Protein AF-A0A352SI24-F1 (afdb_monomer_lite)

Secondary structure (DSSP, 8-state):
-----TTTTTT---------TT-SSEEEETTEEEETTT-BEEEEEEETTEEE--TT--EE-TT-EEESS--SEEEE-TT--EE-TTTTTTS-TT---EEEE-SSSPPEE-STTSPPPTT-EEEE-TT-HHHHHHHH--SS--TT-EEEE--

Foldseek 3Di:
DQDDDQCNCPPHQDPDDDDDPPPQFWDDDPQWIAGQVQLETAEGEQDPLETEDDLSHAEQEARYYYPPQHHAEYEAEQNHAEQEANSVVSHDQQRAHEYEYAHLADHQYHDPRSDDRAQYEYEYAPPRQVRHCVRRDDPPDPHHYHYHYDD

Structure (mmCIF, N/CA/C/O backbone):
data_AF-A0A352SI24-F1
#
_entry.id   AF-A0A352SI24-F1
#
loop_
_atom_site.group_PDB
_atom_site.id
_atom_site.type_symbol
_atom_site.label_atom_id
_atom_site.label_alt_id
_atom_site.label_comp_id
_atom_site.label_asym_id
_atom_site.label_entity_id
_atom_site.label_seq_id
_atom_site.pdbx_PDB_ins_code
_atom_site.Cartn_x
_atom_site.Cartn_y
_atom_site.Cartn_z
_atom_site.occupancy
_atom_site.B_iso_or_equiv
_atom_site.auth_seq_id
_atom_site.auth_comp_id
_atom_site.auth_asym_id
_atom_site.auth_atom_id
_atom_site.pdbx_PDB_model_num
ATOM 1 N N . MET A 1 1 ? -13.818 -10.132 17.193 1.00 83.06 1 MET A N 1
ATOM 2 C CA . MET A 1 1 ? -12.383 -9.795 17.045 1.00 83.06 1 MET A CA 1
ATOM 3 C C . MET A 1 1 ? -12.169 -8.321 17.361 1.00 83.06 1 MET A C 1
ATOM 5 O O . MET A 1 1 ? -12.692 -7.484 16.630 1.00 83.06 1 MET A O 1
ATOM 9 N N . LYS A 1 2 ? -11.471 -8.020 18.463 1.00 91.38 2 LYS A N 1
ATOM 10 C CA . LYS A 1 2 ? -11.209 -6.643 18.928 1.00 91.38 2 LYS A CA 1
ATOM 11 C C . LYS A 1 2 ? -9.766 -6.182 18.676 1.00 91.38 2 LYS A C 1
ATOM 13 O O . LYS A 1 2 ? -9.531 -4.986 18.572 1.00 91.38 2 LYS A O 1
ATOM 18 N N . LYS A 1 3 ? -8.824 -7.123 18.535 1.00 91.38 3 LYS A N 1
ATOM 19 C CA . LYS A 1 3 ? -7.401 -6.872 18.284 1.00 91.38 3 LYS A CA 1
ATOM 20 C C . LYS A 1 3 ? -6.862 -7.896 17.286 1.00 91.38 3 LYS A C 1
ATOM 22 O O . LYS A 1 3 ? -7.300 -9.044 17.297 1.00 91.38 3 LYS A O 1
ATOM 27 N N . ILE A 1 4 ? -5.932 -7.456 16.449 1.00 89.50 4 ILE A N 1
ATOM 28 C CA . ILE A 1 4 ? -5.078 -8.287 15.600 1.00 89.50 4 ILE A CA 1
ATOM 29 C C . ILE A 1 4 ? -3.644 -7.958 16.011 1.00 89.50 4 ILE A C 1
ATOM 31 O O . ILE A 1 4 ? -3.295 -6.779 16.100 1.00 89.50 4 ILE A O 1
ATOM 35 N N . GLY A 1 5 ? -2.864 -8.983 16.350 1.00 84.75 5 GLY A N 1
ATOM 36 C CA . GLY A 1 5 ? -1.470 -8.820 16.757 1.00 84.75 5 GLY A CA 1
ATOM 37 C C . GLY A 1 5 ? -0.573 -8.385 15.600 1.00 84.75 5 GLY A C 1
ATOM 38 O O . GLY A 1 5 ? -0.930 -8.546 14.430 1.00 84.75 5 GLY A O 1
ATOM 39 N N . SER A 1 6 ? 0.607 -7.859 15.937 1.00 77.81 6 SER A N 1
ATOM 40 C CA . SER A 1 6 ? 1.685 -7.728 14.952 1.00 77.81 6 SER A CA 1
ATOM 41 C C . SER A 1 6 ? 1.975 -9.102 14.356 1.00 77.81 6 SER A C 1
ATOM 43 O O . SER A 1 6 ? 1.882 -10.099 15.066 1.00 77.81 6 SER A O 1
ATOM 45 N N . GLU A 1 7 ? 2.279 -9.155 13.060 1.00 76.94 7 GLU A N 1
ATOM 46 C CA . GLU A 1 7 ? 2.679 -10.391 12.372 1.00 76.94 7 GLU A CA 1
ATOM 47 C C . GLU A 1 7 ? 1.655 -11.539 12.413 1.00 76.94 7 GLU A C 1
ATOM 49 O O . GLU A 1 7 ? 1.967 -12.646 11.990 1.00 76.94 7 GLU A O 1
ATOM 54 N N . ALA A 1 8 ? 0.399 -11.280 12.803 1.00 85.88 8 ALA A N 1
ATOM 55 C CA . ALA A 1 8 ? -0.669 -12.289 12.885 1.00 85.88 8 ALA A CA 1
ATOM 56 C C . ALA A 1 8 ? -0.947 -13.038 11.566 1.00 85.88 8 ALA A C 1
ATOM 58 O O . ALA A 1 8 ? -1.687 -14.018 11.542 1.00 85.88 8 ALA A O 1
ATOM 59 N N . PHE A 1 9 ? -0.389 -12.549 10.462 1.00 82.31 9 PHE A N 1
ATOM 60 C CA . PHE A 1 9 ? -0.525 -13.121 9.134 1.00 82.31 9 PHE A CA 1
ATOM 61 C C . PHE A 1 9 ? 0.805 -13.611 8.544 1.00 82.31 9 PHE A C 1
ATOM 63 O O . PHE A 1 9 ? 0.807 -14.076 7.403 1.00 82.31 9 PHE A O 1
ATOM 70 N N . SER A 1 10 ? 1.914 -13.538 9.290 1.00 76.75 10 SER A N 1
ATOM 71 C CA . SER A 1 10 ? 3.236 -13.998 8.849 1.00 76.75 10 SER A CA 1
ATOM 72 C C . SER A 1 10 ? 3.186 -15.457 8.387 1.00 76.75 10 SER A C 1
ATOM 74 O O . SER A 1 10 ? 2.520 -16.287 8.997 1.00 76.75 10 SER A O 1
ATOM 76 N N . GLY A 1 11 ? 3.804 -15.757 7.240 1.00 72.38 11 GLY A N 1
ATOM 77 C CA . GLY A 1 11 ? 3.783 -17.095 6.628 1.00 72.38 11 GLY A CA 1
ATOM 78 C C . GLY A 1 11 ? 2.428 -17.579 6.077 1.00 72.38 11 GLY A C 1
ATOM 79 O O . GLY A 1 11 ? 2.364 -18.656 5.486 1.00 72.38 11 GLY A O 1
ATOM 80 N N . SER A 1 12 ? 1.340 -16.813 6.217 1.00 76.38 12 SER A N 1
ATOM 81 C CA . SER A 1 12 ? 0.004 -17.266 5.810 1.00 76.38 12 SER A CA 1
ATOM 82 C C . SER A 1 12 ? -0.230 -17.199 4.291 1.00 76.38 12 SER A C 1
ATOM 84 O O . SER A 1 12 ? 0.238 -16.300 3.591 1.00 76.38 12 SER A O 1
ATOM 86 N N . ARG A 1 13 ? -1.028 -18.135 3.757 1.00 81.75 13 ARG A N 1
ATOM 87 C CA . ARG A 1 13 ? -1.474 -18.156 2.347 1.00 81.75 13 ARG A CA 1
ATOM 88 C C . ARG A 1 13 ? -2.898 -17.612 2.193 1.00 81.75 13 ARG A C 1
ATOM 90 O O . ARG A 1 13 ? -3.738 -18.218 1.532 1.00 81.75 13 ARG A O 1
ATOM 97 N N . ILE A 1 14 ? -3.198 -16.483 2.839 1.00 82.62 14 ILE A N 1
ATOM 98 C CA . ILE A 1 14 ? -4.564 -15.942 2.883 1.00 82.62 14 ILE A CA 1
ATOM 99 C C . ILE A 1 14 ? -5.074 -15.600 1.484 1.00 82.62 14 ILE A C 1
ATOM 101 O O . ILE A 1 14 ? -4.493 -14.804 0.746 1.00 82.62 14 ILE A O 1
ATOM 105 N N . THR A 1 15 ? -6.237 -16.156 1.157 1.00 84.50 15 THR A N 1
ATOM 106 C CA . THR A 1 15 ? -6.932 -15.912 -0.107 1.00 84.50 15 THR A CA 1
ATOM 107 C C . THR A 1 15 ? -8.094 -14.935 0.043 1.00 84.50 15 THR A C 1
ATOM 109 O O . THR A 1 15 ? -8.548 -14.382 -0.954 1.00 84.50 15 THR A O 1
ATOM 112 N N . LYS A 1 16 ? -8.601 -14.668 1.251 1.00 89.19 16 LYS A N 1
ATOM 113 C CA . LYS A 1 16 ? -9.717 -13.736 1.470 1.00 89.19 16 LYS A CA 1
ATOM 114 C C . LYS A 1 16 ? -9.752 -13.241 2.914 1.00 89.19 16 LYS A C 1
ATOM 116 O O . LYS A 1 16 ? -9.510 -14.006 3.838 1.00 89.19 16 LYS A O 1
ATOM 121 N N . PHE A 1 17 ? -10.134 -11.979 3.096 1.00 91.38 17 PHE A N 1
ATOM 122 C CA . PHE A 1 17 ? -10.539 -11.448 4.396 1.00 91.38 17 PHE A CA 1
ATOM 123 C C . PHE A 1 17 ? -12.064 -11.369 4.448 1.00 91.38 17 PHE A C 1
ATOM 125 O O . PHE A 1 17 ? -12.676 -10.714 3.603 1.00 91.38 17 PHE A O 1
ATOM 132 N N . CYS A 1 18 ? -12.662 -12.027 5.438 1.00 92.00 18 CYS A N 1
ATOM 133 C CA . CYS A 1 18 ? -14.091 -11.966 5.725 1.00 92.00 18 CYS A CA 1
ATOM 134 C C . CYS A 1 18 ? -14.268 -11.398 7.132 1.00 92.00 18 CYS A C 1
ATOM 136 O O . CYS A 1 18 ? -14.019 -12.085 8.120 1.00 92.00 18 CYS A O 1
ATOM 138 N N . ILE A 1 19 ? -14.674 -10.134 7.231 1.00 95.00 19 ILE A N 1
ATOM 139 C CA . ILE A 1 19 ? -14.961 -9.492 8.513 1.00 95.00 19 ILE A CA 1
ATOM 140 C C . ILE A 1 19 ? -16.464 -9.293 8.629 1.00 95.00 19 ILE A C 1
ATOM 142 O O . ILE A 1 19 ? -17.083 -8.739 7.722 1.00 95.00 19 ILE A O 1
ATOM 146 N N . ASN A 1 20 ? -17.043 -9.712 9.758 1.00 95.25 20 ASN A N 1
ATOM 147 C CA . ASN A 1 20 ? -18.446 -9.442 10.059 1.00 95.25 20 ASN A CA 1
ATOM 148 C C . ASN A 1 20 ? -18.719 -7.928 9.896 1.00 95.25 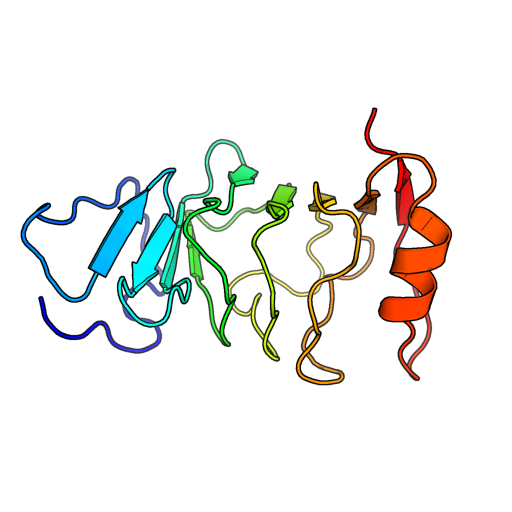20 ASN A C 1
ATOM 150 O O . ASN A 1 20 ? -18.027 -7.130 10.538 1.00 95.25 20 ASN A O 1
ATOM 154 N N . PRO A 1 21 ? -19.708 -7.506 9.084 1.00 92.50 21 PRO A N 1
ATOM 155 C CA . PRO A 1 21 ? -20.017 -6.093 8.872 1.00 92.50 21 PRO A CA 1
ATOM 156 C C . PRO A 1 21 ? -20.290 -5.307 10.162 1.00 92.50 21 PRO A C 1
ATOM 158 O O . PRO A 1 21 ? -19.966 -4.121 10.219 1.00 92.50 21 PRO A O 1
ATOM 161 N N . LYS A 1 22 ? -20.803 -5.969 11.212 1.00 95.06 22 LYS A N 1
ATOM 162 C CA . LYS A 1 22 ? -21.052 -5.394 12.547 1.00 95.06 22 LYS A CA 1
ATOM 163 C C . LYS A 1 22 ? -19.784 -5.249 13.404 1.00 95.06 22 LYS A C 1
ATOM 165 O O . LYS A 1 22 ? -19.843 -4.676 14.491 1.00 95.06 22 LYS A O 1
ATOM 170 N N . ASN A 1 23 ? -18.627 -5.755 12.962 1.00 97.38 23 ASN A N 1
ATOM 171 C CA . ASN A 1 23 ? -17.369 -5.585 13.689 1.00 97.38 23 ASN A CA 1
ATOM 172 C C . ASN A 1 23 ? -16.985 -4.099 13.725 1.00 97.38 23 ASN A C 1
ATOM 174 O O . ASN A 1 23 ? -16.713 -3.502 12.687 1.00 97.38 23 ASN A O 1
ATOM 178 N N . LYS A 1 24 ? -16.935 -3.518 14.928 1.00 96.19 24 LYS A N 1
ATOM 179 C CA . LYS A 1 24 ? -16.669 -2.087 15.142 1.00 96.19 24 LYS A CA 1
ATOM 180 C C . LYS A 1 24 ? -15.191 -1.693 14.979 1.00 96.19 24 LYS A C 1
ATOM 182 O O . LYS A 1 24 ? -14.901 -0.517 14.793 1.00 96.19 24 LYS A O 1
ATOM 187 N N . TYR A 1 25 ? -14.265 -2.652 15.009 1.00 97.31 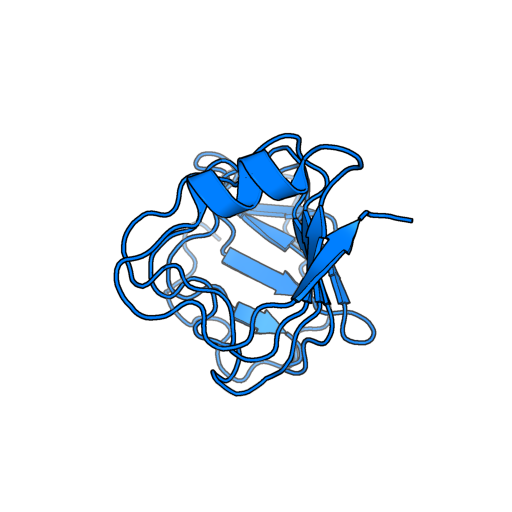25 TYR A N 1
ATOM 188 C CA . TYR A 1 25 ? -12.818 -2.402 15.035 1.00 97.31 25 TYR A CA 1
ATOM 189 C C . TYR A 1 25 ? -12.171 -2.551 13.663 1.00 97.31 25 TYR A C 1
ATOM 191 O O . TYR A 1 25 ? -11.351 -1.722 13.273 1.00 97.31 25 TYR A O 1
ATOM 199 N N . TYR A 1 26 ? -12.566 -3.577 12.911 1.00 97.88 26 TYR A N 1
ATOM 200 C CA . TYR A 1 26 ? -11.946 -3.918 11.635 1.00 97.88 26 TYR A CA 1
ATOM 201 C C . TYR A 1 26 ? -12.976 -4.009 10.516 1.00 97.88 26 TYR A C 1
ATOM 203 O O . TYR A 1 26 ? -14.166 -4.249 10.737 1.00 97.88 26 TYR A O 1
ATOM 211 N N . ALA A 1 27 ? -12.504 -3.800 9.297 1.00 97.25 27 ALA A N 1
ATOM 212 C CA . ALA A 1 27 ? -13.263 -3.982 8.075 1.00 97.25 27 ALA A CA 1
ATOM 213 C C . ALA A 1 27 ? -12.349 -4.521 6.981 1.00 97.25 27 ALA A C 1
ATOM 215 O O . ALA A 1 27 ? -11.133 -4.335 7.018 1.00 97.25 27 ALA A O 1
ATOM 216 N N . SER A 1 28 ? -12.956 -5.160 5.989 1.00 96.50 28 SER A N 1
ATOM 217 C CA . SER A 1 28 ? -12.267 -5.593 4.783 1.00 96.50 28 SER A CA 1
ATOM 218 C C . SER A 1 28 ? -12.898 -4.957 3.550 1.00 96.50 28 SER A C 1
ATOM 220 O O . SER A 1 28 ? -14.120 -4.954 3.412 1.00 96.50 28 SER A O 1
ATOM 222 N N . ASN A 1 29 ? -12.081 -4.435 2.639 1.00 95.94 29 ASN A N 1
ATOM 223 C CA . ASN A 1 29 ? -12.528 -3.901 1.353 1.00 95.94 29 ASN A CA 1
ATOM 224 C C . ASN A 1 29 ? -11.423 -4.067 0.304 1.00 95.94 29 ASN A C 1
ATOM 226 O O . ASN A 1 29 ? -10.263 -3.796 0.599 1.00 95.94 29 ASN A O 1
ATOM 230 N N . ASN A 1 30 ? -11.770 -4.513 -0.908 1.00 90.81 30 ASN A N 1
ATOM 231 C CA . ASN A 1 30 ? -10.827 -4.705 -2.022 1.00 90.81 30 ASN A CA 1
ATOM 232 C C . ASN A 1 30 ? -9.563 -5.499 -1.644 1.00 90.81 30 ASN A C 1
ATOM 234 O O . ASN A 1 30 ? -8.454 -5.159 -2.038 1.00 90.81 30 ASN A O 1
ATOM 238 N N . GLY A 1 31 ? -9.725 -6.555 -0.840 1.00 92.50 31 GLY A N 1
ATOM 239 C CA . GLY A 1 31 ? -8.603 -7.376 -0.380 1.00 92.50 31 GLY A CA 1
ATOM 240 C C . GLY A 1 31 ? -7.735 -6.731 0.705 1.00 92.50 31 GLY A C 1
ATOM 241 O O . GLY A 1 31 ? -6.796 -7.370 1.158 1.00 92.50 31 GLY A O 1
ATOM 242 N N . CYS A 1 32 ? -8.047 -5.521 1.165 1.00 95.88 32 CYS A N 1
ATOM 243 C CA . CYS A 1 32 ? -7.406 -4.894 2.319 1.00 95.88 32 CYS A CA 1
ATOM 244 C C . CYS A 1 32 ? -8.188 -5.202 3.593 1.00 95.88 32 CYS A C 1
ATOM 246 O O . CYS A 1 32 ? -9.401 -5.004 3.620 1.00 95.88 32 CYS A O 1
ATOM 248 N N . LEU A 1 33 ? -7.495 -5.603 4.653 1.00 96.31 33 LEU A N 1
ATOM 249 C CA . LEU A 1 33 ? -7.984 -5.613 6.028 1.00 96.31 33 LEU A CA 1
ATOM 250 C C . LEU A 1 33 ? -7.454 -4.368 6.734 1.00 96.31 33 LEU A C 1
ATOM 252 O O . LEU A 1 33 ? -6.253 -4.115 6.700 1.00 96.31 33 LEU A O 1
ATOM 256 N N . TYR A 1 34 ? -8.323 -3.583 7.360 1.00 97.19 34 TYR A N 1
ATOM 257 C CA . TYR A 1 34 ? -7.936 -2.307 7.958 1.00 97.19 34 TYR A CA 1
ATOM 258 C C . TYR A 1 34 ? -8.722 -2.004 9.234 1.00 97.19 34 TYR A C 1
ATOM 260 O O . TYR A 1 34 ? -9.834 -2.501 9.443 1.00 97.19 34 TYR A O 1
ATOM 268 N N . ASN A 1 35 ? -8.146 -1.163 10.089 1.00 97.25 35 ASN A N 1
ATOM 269 C CA . ASN A 1 35 ? -8.827 -0.634 11.265 1.00 97.25 35 ASN A CA 1
ATOM 270 C C . ASN A 1 35 ? -9.865 0.422 10.845 1.00 97.25 35 ASN A C 1
ATOM 272 O O . ASN A 1 35 ? -9.553 1.369 10.120 1.00 97.25 35 ASN A O 1
ATOM 276 N N . ARG A 1 36 ? -11.111 0.293 11.310 1.00 95.75 36 ARG A N 1
ATOM 277 C CA . ARG A 1 36 ? -12.220 1.184 10.929 1.00 95.75 36 ARG A CA 1
ATOM 278 C C . ARG A 1 36 ? -12.035 2.623 11.386 1.00 95.75 36 ARG A C 1
ATOM 280 O O . ARG A 1 36 ? -12.409 3.519 10.627 1.00 95.75 36 ARG A O 1
ATOM 287 N N . LYS A 1 37 ? -11.510 2.820 12.599 1.00 95.44 37 LYS A N 1
ATOM 288 C CA . LYS A 1 37 ? -11.366 4.128 13.247 1.00 95.44 37 LYS A CA 1
ATOM 289 C C . LYS A 1 37 ? -10.090 4.822 12.781 1.00 95.44 37 LYS A C 1
ATOM 291 O O . LYS A 1 37 ? -10.177 5.917 12.237 1.00 95.44 37 LYS A O 1
ATOM 296 N N . SER A 1 38 ? -8.930 4.173 12.920 1.00 96.38 38 SER A N 1
ATOM 297 C CA . SER A 1 38 ? -7.638 4.770 12.540 1.00 96.38 38 SER A CA 1
ATOM 298 C C . SER A 1 38 ? -7.397 4.787 11.030 1.00 96.38 38 SER A C 1
ATOM 300 O O . SER A 1 38 ? -6.603 5.587 10.544 1.00 96.38 38 SER A O 1
ATOM 302 N N . ARG A 1 39 ? -8.117 3.955 10.261 1.00 97.75 39 ARG A N 1
ATOM 303 C CA . ARG A 1 39 ? -7.941 3.796 8.803 1.00 97.75 39 ARG A CA 1
ATOM 304 C C . ARG A 1 39 ? -6.562 3.261 8.419 1.00 97.75 39 ARG A C 1
ATOM 306 O O . ARG A 1 39 ? -6.112 3.473 7.291 1.00 97.75 39 ARG A O 1
ATOM 313 N N . GLU A 1 40 ? -5.916 2.567 9.347 1.00 97.12 40 GLU A N 1
ATOM 314 C CA . GLU A 1 40 ? -4.630 1.912 9.143 1.00 97.12 40 GLU A CA 1
ATOM 315 C C . GLU A 1 40 ? -4.808 0.559 8.470 1.00 97.12 40 GLU A C 1
ATOM 317 O O . GLU A 1 40 ? -5.668 -0.242 8.856 1.00 97.12 40 GLU A O 1
ATOM 322 N N . LEU A 1 41 ? -3.975 0.311 7.465 1.00 96.12 41 LEU A N 1
ATOM 323 C CA . LEU A 1 41 ? -3.869 -0.990 6.828 1.00 96.12 41 LEU A CA 1
ATOM 324 C C . LEU A 1 41 ? -3.273 -2.005 7.805 1.00 96.12 41 LEU A C 1
ATOM 326 O O . LEU A 1 41 ? -2.266 -1.737 8.447 1.00 96.12 41 LEU A O 1
ATOM 330 N N . VAL A 1 42 ? -3.888 -3.179 7.879 1.00 94.00 42 VAL A N 1
ATOM 331 C CA . VAL A 1 42 ? -3.380 -4.316 8.653 1.00 94.00 42 VAL A CA 1
ATOM 332 C C . VAL A 1 42 ? -2.707 -5.311 7.711 1.00 94.00 42 VAL A C 1
ATOM 334 O O . VAL A 1 42 ? -1.564 -5.694 7.923 1.00 94.00 42 VAL A O 1
ATOM 337 N N . ALA A 1 43 ? -3.402 -5.705 6.644 1.00 92.88 43 ALA A N 1
ATOM 338 C CA . ALA A 1 43 ? -2.886 -6.637 5.648 1.00 92.88 43 ALA A CA 1
ATOM 339 C C . ALA A 1 43 ? -3.564 -6.418 4.295 1.00 92.88 43 ALA A C 1
ATOM 341 O O . ALA A 1 43 ? -4.691 -5.917 4.222 1.00 92.88 43 ALA A O 1
ATOM 342 N N . VAL A 1 44 ? -2.892 -6.822 3.219 1.00 93.50 44 VAL A N 1
ATOM 343 C CA . VAL A 1 44 ? -3.413 -6.718 1.856 1.00 93.50 44 VAL A CA 1
ATOM 344 C C . VAL A 1 44 ? -3.248 -8.021 1.091 1.00 93.50 44 VAL A C 1
ATOM 346 O O . VAL A 1 44 ? -2.185 -8.640 1.070 1.00 93.50 44 VAL A O 1
ATOM 349 N N . ARG A 1 45 ? -4.325 -8.410 0.412 1.00 92.00 45 ARG A N 1
ATOM 350 C CA . ARG A 1 45 ? -4.317 -9.485 -0.566 1.00 92.00 45 ARG A CA 1
ATOM 351 C C . ARG A 1 45 ? -3.741 -8.986 -1.893 1.00 92.00 45 ARG A C 1
ATOM 353 O O . ARG A 1 45 ? -4.233 -8.034 -2.494 1.00 92.00 45 ARG A O 1
ATOM 360 N N . VAL A 1 46 ? -2.752 -9.708 -2.378 1.00 91.88 46 VAL A N 1
ATOM 361 C CA . VAL A 1 46 ? -2.110 -9.629 -3.680 1.00 91.88 46 VAL A CA 1
ATOM 362 C C . VAL A 1 46 ? -2.826 -10.610 -4.609 1.00 91.88 46 VAL A C 1
ATOM 364 O O . VAL A 1 46 ? -2.901 -11.808 -4.340 1.00 91.88 46 VAL A O 1
ATOM 367 N N . LYS A 1 47 ? -3.386 -10.121 -5.717 1.00 91.19 47 LYS A N 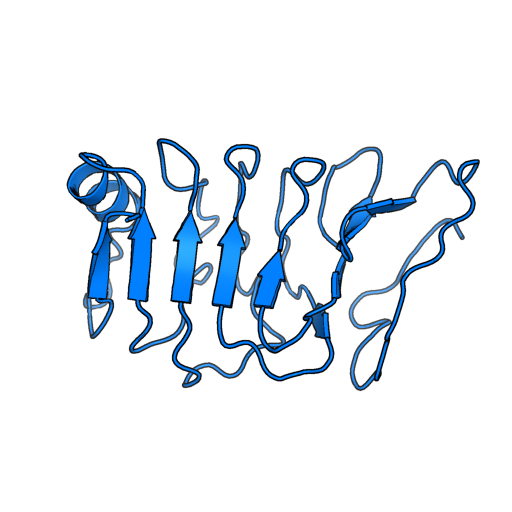1
ATOM 368 C CA . LYS A 1 47 ? -4.034 -10.959 -6.740 1.00 91.19 47 LYS A CA 1
ATOM 369 C C . LYS A 1 47 ? -3.271 -10.812 -8.051 1.00 91.19 47 LYS A C 1
ATOM 371 O O . LYS A 1 47 ? -3.128 -9.698 -8.545 1.00 91.19 47 LYS A O 1
ATOM 376 N N . GLY A 1 48 ? -2.759 -11.918 -8.596 1.00 90.81 48 GLY A N 1
ATOM 377 C CA . GLY A 1 48 ? -1.970 -11.900 -9.838 1.00 90.81 48 GLY A CA 1
ATOM 378 C C . GLY A 1 48 ? -0.716 -11.018 -9.752 1.00 90.81 48 GLY A C 1
ATOM 379 O O . GLY A 1 48 ? -0.359 -10.352 -10.718 1.00 90.81 48 GLY A O 1
ATOM 380 N N . GLY A 1 49 ? -0.093 -10.934 -8.571 1.00 91.81 49 GLY A N 1
ATOM 381 C CA . GLY A 1 49 ? 1.046 -10.046 -8.313 1.00 91.81 49 GLY A CA 1
ATOM 382 C C . GLY A 1 49 ? 0.686 -8.570 -8.103 1.00 91.81 49 GLY A C 1
ATOM 383 O O . GLY A 1 49 ? 1.584 -7.740 -7.975 1.00 91.81 49 GLY A O 1
ATOM 384 N N . VAL A 1 50 ? -0.603 -8.216 -8.060 1.00 94.25 50 VAL A N 1
ATOM 385 C CA . VAL A 1 50 ? -1.060 -6.834 -7.868 1.00 94.25 50 VAL A CA 1
ATOM 386 C C . VAL A 1 50 ? -1.710 -6.672 -6.497 1.00 94.25 50 VAL A C 1
ATOM 388 O O . VAL A 1 50 ? -2.732 -7.296 -6.206 1.00 94.25 50 VAL A O 1
ATOM 391 N N . ALA A 1 51 ? -1.149 -5.791 -5.674 1.00 94.69 51 ALA A N 1
ATOM 392 C CA . ALA A 1 51 ? -1.777 -5.288 -4.459 1.00 94.69 51 ALA A CA 1
ATOM 393 C C . ALA A 1 51 ? -2.513 -3.982 -4.778 1.00 94.69 51 ALA A C 1
ATOM 395 O O . ALA A 1 51 ? -1.917 -3.032 -5.289 1.00 94.69 51 ALA A O 1
ATOM 396 N N . ARG A 1 52 ? -3.813 -3.913 -4.488 1.00 96.38 52 ARG A N 1
ATOM 397 C CA . ARG A 1 52 ? -4.604 -2.685 -4.650 1.00 96.38 52 ARG A CA 1
ATOM 398 C C . ARG A 1 52 ? -5.026 -2.202 -3.279 1.00 96.38 52 ARG A C 1
ATOM 400 O O . ARG A 1 52 ? -5.817 -2.866 -2.614 1.00 96.38 52 ARG A O 1
ATOM 407 N N . ILE A 1 53 ? -4.488 -1.064 -2.862 1.00 97.50 53 ILE A N 1
ATOM 408 C CA . ILE A 1 53 ? -4.839 -0.477 -1.577 1.00 97.50 53 ILE A CA 1
ATOM 409 C C . ILE A 1 53 ? -6.222 0.169 -1.712 1.00 97.50 53 ILE A C 1
ATOM 411 O O . ILE A 1 53 ? -6.498 0.885 -2.672 1.00 97.50 53 ILE A O 1
ATOM 415 N N . SER A 1 54 ? -7.125 -0.131 -0.780 1.00 97.62 54 SER A N 1
ATOM 416 C CA . SER A 1 54 ? -8.475 0.439 -0.775 1.00 97.62 54 SER A CA 1
ATOM 417 C C . SER A 1 54 ? -8.430 1.940 -0.479 1.00 97.62 54 SER A C 1
ATOM 419 O O . SER A 1 54 ? -7.726 2.353 0.440 1.00 97.62 54 SER A O 1
ATOM 421 N N . SER A 1 55 ? -9.266 2.739 -1.152 1.00 97.44 55 SER A N 1
ATOM 422 C CA . SER A 1 55 ? -9.505 4.162 -0.825 1.00 97.44 55 SER A CA 1
ATOM 423 C C . SER A 1 55 ? -10.055 4.371 0.591 1.00 97.44 55 SER A C 1
ATOM 425 O O . SER A 1 55 ? -10.092 5.476 1.129 1.00 97.44 55 SER A O 1
ATOM 427 N N . ARG A 1 56 ? -10.488 3.289 1.251 1.00 97.88 56 ARG A N 1
ATOM 428 C CA . ARG A 1 56 ? -10.865 3.308 2.661 1.00 97.88 56 ARG A CA 1
ATOM 429 C C . ARG A 1 56 ? -9.639 3.433 3.582 1.00 97.88 56 ARG A C 1
ATOM 431 O O . ARG A 1 56 ? -9.815 3.861 4.719 1.00 97.88 56 ARG A O 1
ATOM 438 N N . VAL A 1 57 ? -8.432 3.105 3.144 1.00 98.31 57 VAL A N 1
ATOM 439 C CA . VAL A 1 57 ? -7.202 3.217 3.942 1.00 98.31 57 VAL A CA 1
ATOM 440 C C . VAL A 1 57 ? -6.641 4.636 3.837 1.00 98.31 57 VAL A C 1
ATOM 442 O O . VAL A 1 57 ? -6.665 5.227 2.765 1.00 98.31 57 VAL A O 1
ATOM 445 N N . LYS A 1 58 ? -6.121 5.179 4.944 1.00 98.06 58 LYS A N 1
ATOM 446 C CA . LYS A 1 58 ? -5.418 6.479 4.962 1.00 98.06 58 LYS A CA 1
ATOM 447 C C . LYS A 1 58 ? -3.959 6.370 5.393 1.00 98.06 58 LYS A C 1
ATOM 449 O O . LYS A 1 58 ? -3.168 7.257 5.083 1.00 98.06 58 LYS A O 1
ATOM 454 N N . VAL A 1 59 ? -3.597 5.317 6.122 1.00 97.44 59 VAL A N 1
ATOM 455 C CA . VAL A 1 59 ? -2.253 5.147 6.683 1.00 97.44 59 VAL A CA 1
ATOM 456 C C . VAL A 1 59 ? -1.761 3.738 6.393 1.00 97.44 59 VAL A C 1
ATOM 458 O O . VAL A 1 59 ? -2.474 2.762 6.631 1.00 97.44 59 VAL A O 1
ATOM 461 N N . ILE A 1 60 ? -0.529 3.642 5.900 1.00 95.75 60 ILE A N 1
ATOM 462 C CA . ILE A 1 60 ? 0.193 2.380 5.762 1.00 95.75 60 ILE A CA 1
ATOM 463 C C . ILE A 1 60 ? 1.223 2.327 6.900 1.00 95.75 60 ILE A C 1
ATOM 465 O O . ILE A 1 60 ? 2.235 3.033 6.830 1.00 95.75 60 ILE A O 1
ATOM 469 N N . PRO A 1 61 ? 0.941 1.583 7.988 1.00 93.75 61 PRO A N 1
ATOM 470 C CA . PRO A 1 61 ? 1.813 1.524 9.156 1.00 93.75 61 PRO A CA 1
ATOM 471 C C . PRO A 1 61 ? 3.068 0.678 8.894 1.00 93.75 61 PRO A C 1
ATOM 473 O O . PRO A 1 61 ? 3.270 0.149 7.804 1.00 93.75 61 PRO A O 1
ATOM 476 N N . LYS A 1 62 ? 3.936 0.579 9.905 1.00 90.94 62 LYS A N 1
ATOM 477 C CA . LYS A 1 62 ? 5.090 -0.328 9.896 1.00 90.94 62 LYS A CA 1
ATOM 478 C C . LYS A 1 62 ? 4.603 -1.775 9.778 1.00 90.94 62 LYS A C 1
ATOM 480 O O . LYS A 1 62 ? 3.611 -2.130 10.407 1.00 90.94 62 LYS A O 1
ATOM 485 N N . GLY A 1 63 ? 5.332 -2.609 9.036 1.00 85.75 63 GLY A N 1
ATOM 486 C CA . GLY A 1 63 ? 5.138 -4.058 9.093 1.00 85.75 63 GLY A CA 1
ATOM 487 C C . GLY A 1 63 ? 3.911 -4.583 8.348 1.00 85.75 63 GLY A C 1
ATOM 488 O O . GLY A 1 63 ? 3.457 -5.683 8.651 1.00 85.75 63 GLY A O 1
ATOM 489 N N . VAL A 1 64 ? 3.356 -3.830 7.390 1.00 89.25 64 VAL A N 1
ATOM 490 C CA . VAL A 1 64 ? 2.191 -4.309 6.635 1.00 89.25 64 VAL A CA 1
ATOM 491 C C . VAL A 1 64 ? 2.549 -5.566 5.853 1.00 89.25 64 VAL A C 1
ATOM 493 O O . VAL A 1 64 ? 3.590 -5.675 5.193 1.00 89.25 64 VAL A O 1
ATOM 496 N N . SER A 1 65 ? 1.625 -6.515 5.904 1.00 88.00 65 SER A N 1
ATOM 497 C CA . SER A 1 65 ? 1.786 -7.804 5.267 1.00 88.00 65 SER A CA 1
ATOM 498 C C . SER A 1 65 ? 1.064 -7.888 3.911 1.00 88.00 65 SER A C 1
ATOM 500 O O . SER A 1 65 ? -0.135 -7.605 3.820 1.00 88.00 65 SER A O 1
ATOM 502 N N . PHE A 1 66 ? 1.791 -8.284 2.861 1.00 88.75 66 PHE A N 1
ATOM 503 C CA . PHE A 1 66 ? 1.306 -8.453 1.484 1.00 88.75 66 PHE A CA 1
ATOM 504 C C . PHE A 1 66 ? 1.243 -9.951 1.118 1.00 88.75 66 PHE A C 1
ATOM 506 O O . PHE A 1 66 ? 2.283 -10.602 1.064 1.00 88.75 66 PHE A O 1
ATOM 513 N N . TYR A 1 67 ? 0.050 -10.503 0.830 1.00 81.81 67 TYR A N 1
ATOM 514 C CA . TYR A 1 67 ? -0.139 -11.957 0.618 1.00 81.81 67 TYR A CA 1
ATOM 515 C C . TYR A 1 67 ? -1.002 -12.376 -0.573 1.00 81.81 67 TYR A C 1
ATOM 517 O O . TYR A 1 67 ? -2.022 -11.744 -0.814 1.00 81.81 67 TYR A O 1
ATOM 525 N N . PRO A 1 68 ? -0.735 -13.533 -1.207 1.00 75.00 68 PRO A N 1
ATOM 526 C CA . PRO A 1 68 ? 0.471 -14.350 -1.056 1.00 75.00 68 PRO A CA 1
ATOM 527 C C . PRO A 1 68 ? 1.711 -13.650 -1.647 1.00 75.00 68 PRO A C 1
ATOM 529 O O . PRO A 1 68 ? 1.596 -12.797 -2.529 1.00 75.00 68 PRO A O 1
ATOM 532 N N . GLY A 1 69 ? 2.882 -13.983 -1.096 1.00 72.25 69 GLY A N 1
ATOM 533 C CA . GLY A 1 69 ? 4.125 -13.195 -1.100 1.00 72.25 69 GLY A CA 1
ATOM 534 C C . GLY A 1 69 ? 4.907 -13.060 -2.412 1.00 72.25 69 GLY A C 1
ATOM 535 O O . GLY A 1 69 ? 6.112 -13.271 -2.426 1.00 72.25 69 GLY A O 1
ATOM 536 N N . TYR A 1 70 ? 4.276 -12.627 -3.502 1.00 83.44 70 TYR A N 1
ATOM 537 C CA . TYR A 1 70 ? 5.006 -12.089 -4.653 1.00 83.44 70 TYR A CA 1
ATOM 538 C C . TYR A 1 70 ? 4.289 -10.861 -5.207 1.00 83.44 70 TYR A C 1
ATOM 540 O O . TYR A 1 70 ? 3.238 -10.958 -5.841 1.00 83.44 70 TYR A O 1
ATOM 548 N N . VAL A 1 71 ? 4.849 -9.681 -4.942 1.00 91.12 71 VAL A N 1
ATOM 549 C CA . VAL A 1 71 ? 4.290 -8.395 -5.366 1.00 91.12 71 VAL A CA 1
ATOM 550 C C . VAL A 1 71 ? 5.062 -7.907 -6.583 1.00 91.12 71 VAL A C 1
ATOM 552 O O . VAL A 1 71 ? 6.260 -7.680 -6.494 1.00 91.12 71 VAL A O 1
ATOM 555 N N . LYS A 1 72 ? 4.362 -7.716 -7.704 1.00 93.19 72 LYS A N 1
ATOM 556 C CA . LYS A 1 72 ? 4.869 -7.059 -8.921 1.00 93.19 72 LYS A CA 1
ATOM 557 C C . LYS A 1 72 ? 4.458 -5.590 -8.985 1.00 93.19 72 LYS A C 1
ATOM 559 O O . LYS A 1 72 ? 5.138 -4.767 -9.594 1.00 93.19 72 LYS A O 1
ATOM 564 N N . LYS A 1 73 ? 3.288 -5.264 -8.428 1.00 95.12 73 LYS A N 1
ATOM 565 C CA . LYS A 1 73 ? 2.674 -3.938 -8.518 1.00 95.12 73 LYS A CA 1
ATOM 566 C C . LYS A 1 73 ? 1.883 -3.611 -7.261 1.00 95.12 73 LYS A C 1
ATOM 568 O O . LYS A 1 73 ? 1.109 -4.441 -6.787 1.00 95.12 73 LYS A O 1
ATOM 573 N N . ILE A 1 74 ? 2.007 -2.375 -6.793 1.00 95.81 74 ILE A N 1
ATOM 574 C CA . ILE A 1 74 ? 1.171 -1.815 -5.731 1.00 95.81 74 ILE A CA 1
ATOM 575 C C . ILE A 1 74 ? 0.459 -0.586 -6.283 1.00 95.81 74 ILE A C 1
ATOM 577 O O . ILE A 1 74 ? 1.086 0.266 -6.905 1.00 95.81 74 ILE A O 1
ATOM 581 N N . VAL A 1 75 ? -0.853 -0.505 -6.077 1.00 97.06 75 VAL A N 1
ATOM 582 C CA . VAL A 1 75 ? -1.665 0.659 -6.442 1.00 97.06 75 VAL A CA 1
ATOM 583 C C . VAL A 1 75 ? -2.077 1.392 -5.173 1.00 97.06 75 VAL A C 1
ATOM 585 O O . VAL A 1 75 ? -2.858 0.857 -4.384 1.00 97.06 75 VAL A O 1
ATOM 588 N N . PHE A 1 76 ? -1.554 2.601 -5.000 1.00 97.50 76 PHE A N 1
ATOM 589 C CA . PHE A 1 76 ? -1.880 3.523 -3.920 1.00 97.50 76 PHE A CA 1
ATOM 590 C C . PHE A 1 76 ? -2.947 4.507 -4.405 1.00 97.50 76 PHE A C 1
ATOM 592 O O . PHE A 1 76 ? -2.700 5.238 -5.373 1.00 97.50 76 PHE A O 1
ATOM 599 N N . PRO A 1 77 ? -4.123 4.538 -3.763 1.00 96.88 77 PRO A N 1
ATOM 600 C CA . PRO A 1 77 ? -5.158 5.491 -4.104 1.00 96.88 77 PRO A CA 1
ATOM 601 C C . PRO A 1 77 ? -4.823 6.872 -3.508 1.00 96.88 77 PRO A C 1
ATOM 603 O O . PRO A 1 77 ? -3.949 6.995 -2.644 1.00 96.88 77 PRO A O 1
ATOM 606 N N . ASN A 1 78 ? -5.518 7.916 -3.960 1.00 96.00 78 ASN A N 1
ATOM 607 C CA . ASN A 1 78 ? -5.257 9.304 -3.553 1.00 96.00 78 ASN A CA 1
ATOM 608 C C . ASN A 1 78 ? -5.477 9.547 -2.044 1.00 96.00 78 ASN A C 1
ATOM 610 O O . ASN A 1 78 ? -4.927 10.478 -1.468 1.00 96.00 78 ASN A O 1
ATOM 614 N N . GLU A 1 79 ? -6.268 8.706 -1.375 1.00 96.88 79 GLU A N 1
ATOM 615 C CA . GLU A 1 79 ? -6.626 8.861 0.037 1.00 96.88 79 GLU A CA 1
ATOM 616 C C . GLU A 1 79 ? -5.502 8.488 1.012 1.00 96.88 79 GLU A C 1
ATOM 618 O O . GLU A 1 79 ? -5.626 8.750 2.216 1.00 96.88 79 GLU A O 1
ATOM 623 N N . ILE A 1 80 ? -4.411 7.886 0.528 1.00 97.31 80 ILE A N 1
ATOM 624 C CA . ILE A 1 80 ? -3.261 7.553 1.369 1.00 97.31 80 ILE A CA 1
ATOM 625 C C . ILE A 1 80 ? -2.556 8.840 1.784 1.00 97.31 80 ILE A C 1
ATOM 627 O O . ILE A 1 80 ? -2.005 9.570 0.970 1.00 97.31 80 ILE A O 1
ATOM 631 N N . LYS A 1 81 ? -2.538 9.096 3.090 1.00 96.00 81 LYS A N 1
ATOM 632 C CA . LYS A 1 81 ? -1.945 10.294 3.689 1.00 96.00 81 LYS A CA 1
ATOM 633 C C . LYS A 1 81 ? -0.532 10.067 4.203 1.00 96.00 81 LYS A C 1
ATOM 635 O O . LYS A 1 81 ? 0.249 11.013 4.254 1.00 96.00 81 LYS A O 1
ATOM 640 N N . LYS A 1 82 ? -0.213 8.840 4.632 1.00 95.56 82 LYS A N 1
ATOM 641 C CA . LYS A 1 82 ? 1.057 8.532 5.302 1.00 95.56 82 LYS A CA 1
ATOM 642 C C . LYS A 1 82 ? 1.554 7.116 5.019 1.00 95.56 82 LYS A C 1
ATOM 644 O O . LYS A 1 82 ? 0.776 6.163 5.108 1.00 95.56 82 LYS A O 1
ATOM 649 N N . LEU A 1 83 ? 2.860 6.998 4.775 1.00 94.38 83 LEU A N 1
ATOM 650 C CA . LEU A 1 83 ? 3.615 5.744 4.791 1.00 94.38 83 LEU A CA 1
ATOM 651 C C . LEU A 1 83 ? 4.618 5.775 5.952 1.00 94.38 83 LEU A C 1
ATOM 653 O O . LEU A 1 83 ? 5.446 6.684 6.062 1.00 94.38 83 LEU A O 1
ATOM 657 N N . SER A 1 84 ? 4.530 4.788 6.837 1.00 92.94 84 SER A N 1
ATOM 658 C CA . SER A 1 84 ? 5.443 4.639 7.970 1.00 92.94 84 SER A CA 1
ATOM 659 C C . SER A 1 84 ? 6.768 3.989 7.566 1.00 92.94 84 SER A C 1
ATOM 661 O O . SER A 1 84 ? 6.880 3.353 6.520 1.00 92.94 84 SER A O 1
ATOM 663 N N . ALA A 1 85 ? 7.785 4.133 8.417 1.00 88.44 85 ALA A N 1
ATOM 664 C CA . ALA A 1 85 ? 9.038 3.401 8.265 1.00 88.44 85 ALA A CA 1
ATOM 665 C C . ALA A 1 85 ? 8.783 1.886 8.214 1.00 88.44 85 ALA A C 1
ATOM 667 O O . ALA A 1 85 ? 7.954 1.373 8.971 1.00 88.44 85 ALA A O 1
ATOM 668 N N . TYR A 1 86 ? 9.493 1.180 7.334 1.00 87.44 86 TYR A N 1
ATOM 669 C CA . TYR A 1 86 ? 9.395 -0.268 7.143 1.00 87.44 86 TYR A CA 1
ATOM 670 C C . TYR A 1 86 ? 7.970 -0.757 6.830 1.00 87.44 86 TYR A C 1
ATOM 672 O O . TYR A 1 86 ? 7.575 -1.861 7.209 1.00 87.44 86 TYR A O 1
ATOM 680 N N . TRP A 1 87 ? 7.161 0.062 6.152 1.00 89.94 87 TRP A N 1
ATOM 681 C CA . TRP A 1 87 ? 5.791 -0.305 5.777 1.00 89.94 87 TRP A CA 1
ATOM 682 C C . TRP A 1 87 ? 5.729 -1.565 4.902 1.00 89.94 87 TRP A C 1
ATOM 684 O O . TRP A 1 87 ? 4.792 -2.348 5.004 1.00 89.94 87 TRP A O 1
ATOM 694 N N . ARG A 1 88 ? 6.757 -1.780 4.079 1.00 84.94 88 ARG A N 1
ATOM 695 C CA . ARG A 1 88 ? 6.897 -2.889 3.127 1.00 84.94 88 ARG A CA 1
ATOM 696 C C . ARG A 1 88 ? 7.675 -4.086 3.681 1.00 84.94 88 ARG A C 1
ATOM 698 O O . ARG A 1 88 ? 8.297 -4.800 2.911 1.00 84.94 88 ARG A O 1
ATOM 705 N N . HIS A 1 89 ? 7.669 -4.302 4.997 1.00 79.88 89 HIS A N 1
ATOM 706 C CA . HIS A 1 89 ? 8.509 -5.314 5.659 1.00 79.88 89 HIS A CA 1
ATOM 707 C C . HIS A 1 89 ? 8.381 -6.732 5.074 1.00 79.88 89 HIS A C 1
ATOM 709 O O . HIS A 1 89 ? 9.362 -7.458 4.996 1.00 79.88 89 HIS A O 1
ATOM 715 N N . SER A 1 90 ? 7.184 -7.113 4.622 1.00 80.50 90 SER A N 1
ATOM 716 C CA . SER A 1 90 ? 6.929 -8.430 4.016 1.00 80.50 90 SER A CA 1
ATOM 717 C C . SER A 1 90 ? 7.379 -8.562 2.553 1.00 80.50 90 SER A C 1
ATOM 719 O O . SER A 1 90 ? 7.214 -9.622 1.953 1.00 80.50 90 SER A O 1
ATOM 721 N N . ILE A 1 91 ? 7.914 -7.495 1.958 1.00 85.00 91 ILE A N 1
ATOM 722 C CA . ILE A 1 91 ? 8.380 -7.458 0.574 1.00 85.00 91 ILE A CA 1
ATOM 723 C C . ILE A 1 91 ? 9.916 -7.412 0.585 1.00 85.00 91 ILE A C 1
ATOM 725 O O . ILE A 1 91 ? 10.471 -6.460 1.141 1.00 85.00 91 ILE A O 1
ATOM 729 N N . PRO A 1 92 ? 10.610 -8.371 -0.060 1.00 78.38 92 PRO A N 1
ATOM 730 C CA . PRO A 1 92 ? 12.070 -8.371 -0.132 1.00 78.38 92 PRO A CA 1
ATOM 731 C C . PRO A 1 92 ? 12.629 -7.057 -0.686 1.00 78.38 92 PRO A C 1
ATOM 733 O O . PRO A 1 92 ? 12.053 -6.467 -1.604 1.00 78.38 92 PRO A O 1
ATOM 736 N N . TYR A 1 93 ? 13.766 -6.609 -0.145 1.00 71.50 93 TYR A N 1
ATOM 737 C CA . TYR A 1 93 ? 14.369 -5.324 -0.512 1.00 71.50 93 TYR A CA 1
ATOM 738 C C . TYR A 1 93 ? 14.699 -5.224 -2.011 1.00 71.50 93 TYR A C 1
ATOM 740 O O . TYR A 1 93 ? 14.371 -4.215 -2.630 1.00 71.50 93 TYR A O 1
ATOM 748 N N . LEU A 1 94 ? 15.256 -6.298 -2.583 1.00 70.06 94 LEU A N 1
ATOM 749 C CA . LEU A 1 94 ? 15.691 -6.402 -3.985 1.00 70.06 94 LEU A CA 1
ATOM 750 C C . LEU A 1 94 ? 14.554 -6.742 -4.969 1.00 70.06 94 LEU A C 1
ATOM 752 O O . LEU A 1 94 ? 14.799 -7.102 -6.118 1.00 70.06 94 LEU A O 1
ATOM 756 N N . ASN A 1 95 ? 13.292 -6.687 -4.535 1.00 75.56 95 ASN A N 1
ATOM 757 C CA . ASN A 1 95 ? 12.172 -7.000 -5.411 1.00 75.56 95 ASN A CA 1
ATOM 758 C C . ASN A 1 95 ? 11.742 -5.758 -6.204 1.00 75.56 95 ASN A C 1
ATOM 760 O O . ASN A 1 95 ? 11.117 -4.846 -5.657 1.00 75.56 95 ASN A O 1
ATOM 764 N N . LYS A 1 96 ? 12.024 -5.753 -7.509 1.00 86.88 96 LYS A N 1
ATOM 765 C CA . LYS A 1 96 ? 11.596 -4.702 -8.438 1.00 86.88 96 LYS A CA 1
ATOM 766 C C . LYS A 1 96 ? 10.073 -4.626 -8.532 1.00 86.88 96 LYS A C 1
ATOM 768 O O . LYS A 1 96 ? 9.419 -5.549 -9.022 1.00 86.88 96 LYS A O 1
ATOM 773 N N . ILE A 1 97 ? 9.497 -3.494 -8.125 1.00 91.31 97 ILE A N 1
ATOM 774 C CA . ILE A 1 97 ? 8.041 -3.310 -8.064 1.00 91.31 97 ILE A CA 1
ATOM 775 C C . ILE A 1 97 ? 7.593 -2.091 -8.868 1.00 91.31 97 ILE A C 1
ATOM 777 O O . ILE A 1 97 ? 8.254 -1.060 -8.933 1.00 91.31 97 ILE A O 1
ATOM 781 N N . LYS A 1 98 ? 6.406 -2.189 -9.469 1.00 95.44 98 LYS A N 1
ATOM 782 C CA . LYS A 1 98 ? 5.683 -1.033 -10.009 1.00 95.44 98 LYS A CA 1
ATOM 783 C C . LYS A 1 98 ? 4.868 -0.374 -8.898 1.00 95.44 98 LYS A C 1
ATOM 785 O O . LYS A 1 98 ? 3.847 -0.920 -8.473 1.00 95.44 98 LYS A O 1
ATOM 790 N N . LEU A 1 99 ? 5.293 0.791 -8.433 1.00 95.12 99 LEU A N 1
ATOM 791 C CA . LEU A 1 99 ? 4.560 1.600 -7.462 1.00 95.12 99 LEU A CA 1
ATOM 792 C C . LEU A 1 99 ? 3.683 2.584 -8.227 1.00 95.12 99 LEU A C 1
ATOM 794 O O . LEU A 1 99 ? 4.188 3.432 -8.948 1.00 95.12 99 LEU A O 1
ATOM 798 N N . VAL A 1 100 ? 2.368 2.453 -8.118 1.00 97.75 100 VAL A N 1
ATOM 799 C CA . VAL A 1 100 ? 1.424 3.280 -8.870 1.00 97.75 100 VAL A CA 1
ATOM 800 C C . VAL A 1 100 ? 0.657 4.167 -7.914 1.00 97.75 100 VAL A C 1
ATOM 802 O O . VAL A 1 100 ? -0.188 3.674 -7.172 1.00 97.75 100 VAL A O 1
ATOM 805 N N . PHE A 1 101 ? 0.926 5.464 -7.956 1.00 97.38 101 PHE A N 1
ATOM 806 C CA . PHE A 1 101 ? 0.191 6.463 -7.196 1.00 97.38 101 PHE A CA 1
ATOM 807 C C . PHE A 1 101 ? -0.845 7.129 -8.096 1.00 97.38 101 PHE A C 1
ATOM 809 O O . PHE A 1 101 ? -0.509 7.642 -9.160 1.00 97.38 101 PHE A O 1
ATOM 816 N N . THR A 1 102 ? -2.107 7.132 -7.671 1.00 96.12 102 THR A N 1
ATOM 817 C CA . THR A 1 102 ? -3.185 7.825 -8.399 1.00 96.12 102 THR A CA 1
ATOM 818 C C . THR A 1 102 ? -3.441 9.236 -7.874 1.00 96.12 102 THR A C 1
ATOM 820 O O . THR A 1 102 ? -4.276 9.943 -8.426 1.00 96.12 102 THR A O 1
ATOM 823 N N . GLY A 1 103 ? -2.779 9.625 -6.782 1.00 94.06 103 GLY A N 1
ATOM 824 C CA . GLY A 1 103 ? -2.973 10.916 -6.133 1.00 94.06 103 GLY A CA 1
ATOM 825 C C . GLY A 1 103 ? -2.103 12.028 -6.696 1.00 94.06 103 GLY A C 1
ATOM 826 O O . GLY A 1 103 ? -1.103 11.790 -7.375 1.00 94.06 103 GLY A O 1
ATOM 827 N N . GLU A 1 104 ? -2.451 13.268 -6.377 1.00 90.88 104 GLU A N 1
ATOM 828 C CA . GLU A 1 104 ? -1.720 14.428 -6.888 1.00 90.88 104 GLU A CA 1
ATOM 829 C C . GLU A 1 104 ? -0.340 14.606 -6.245 1.00 90.88 104 GLU A C 1
ATOM 831 O O . GLU A 1 104 ? 0.562 15.182 -6.854 1.00 90.88 104 GLU A O 1
ATOM 836 N N . SER A 1 105 ? -0.140 14.131 -5.022 1.00 90.06 105 SER A N 1
ATOM 837 C CA . SER A 1 105 ? 1.115 14.279 -4.289 1.00 90.06 105 SER A CA 1
ATOM 838 C C . SER A 1 105 ? 1.511 12.986 -3.594 1.00 90.06 105 SER A C 1
ATOM 840 O O . SER A 1 105 ? 0.684 12.116 -3.316 1.00 90.06 105 SER A O 1
ATOM 842 N N . LEU A 1 106 ? 2.811 12.868 -3.324 1.00 91.50 106 LEU A N 1
ATOM 843 C CA . LEU A 1 106 ? 3.334 11.751 -2.562 1.00 91.50 106 LEU A CA 1
ATOM 844 C C . LEU A 1 106 ? 2.778 11.805 -1.126 1.00 91.50 106 LEU A C 1
ATOM 846 O O . LEU A 1 106 ? 2.847 12.868 -0.500 1.00 91.50 106 LEU A O 1
ATOM 850 N N . PRO A 1 107 ? 2.268 10.690 -0.569 1.00 93.06 107 PRO A N 1
ATOM 851 C CA . PRO A 1 107 ? 1.874 10.662 0.832 1.00 93.06 107 PRO A CA 1
ATOM 852 C C . PRO A 1 107 ? 3.062 10.973 1.748 1.00 93.06 107 PRO A C 1
ATOM 854 O O . PRO A 1 107 ? 4.208 10.651 1.429 1.00 93.06 107 PRO A O 1
ATOM 857 N N . LYS A 1 108 ? 2.798 11.532 2.933 1.00 92.69 108 LYS A N 1
ATOM 858 C CA . LYS A 1 108 ? 3.859 11.876 3.885 1.00 92.69 108 LYS A CA 1
ATOM 859 C C . LYS A 1 108 ? 4.656 10.628 4.277 1.00 92.69 108 LYS A C 1
ATOM 861 O O . LYS A 1 108 ? 4.097 9.671 4.818 1.00 92.69 108 LYS A O 1
ATOM 866 N N . LEU A 1 109 ? 5.966 10.665 4.061 1.00 90.06 109 LEU A N 1
ATOM 867 C CA . LEU A 1 109 ? 6.889 9.628 4.514 1.00 90.06 109 LEU A CA 1
ATOM 868 C C . LEU A 1 109 ? 7.285 9.904 5.971 1.00 90.06 109 LEU A C 1
ATOM 870 O O . LEU A 1 109 ? 7.621 11.033 6.321 1.00 90.06 109 LEU A O 1
ATOM 874 N N . ALA A 1 110 ? 7.207 8.898 6.845 1.00 84.31 110 ALA A N 1
ATOM 875 C CA . ALA A 1 110 ? 7.456 9.097 8.278 1.00 84.31 110 ALA A CA 1
ATOM 876 C C . ALA A 1 110 ? 8.936 9.325 8.640 1.00 84.31 110 ALA A C 1
ATOM 878 O O . ALA A 1 110 ? 9.207 9.975 9.643 1.00 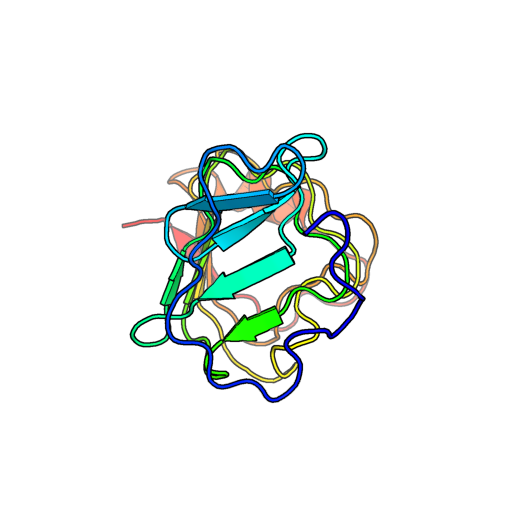84.31 110 ALA A O 1
ATOM 879 N N . SE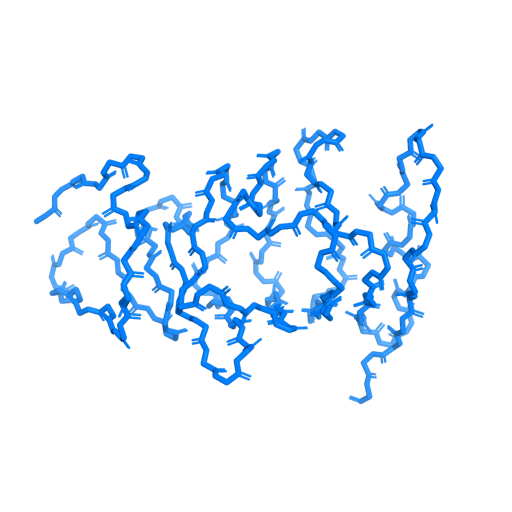R A 1 111 ? 9.874 8.773 7.870 1.00 78.56 111 SER A N 1
ATOM 880 C CA . SER A 1 111 ? 11.326 8.941 8.052 1.00 78.56 111 SER A CA 1
ATOM 881 C C . SER A 1 111 ? 12.077 8.457 6.808 1.00 78.56 111 SER A C 1
ATOM 883 O O . SER A 1 111 ? 11.431 8.087 5.827 1.00 78.56 111 SER A O 1
ATOM 885 N N . ALA A 1 112 ? 13.416 8.404 6.856 1.00 66.75 112 ALA A N 1
ATOM 886 C CA . ALA A 1 112 ? 14.274 7.820 5.820 1.00 66.75 112 ALA A CA 1
ATOM 887 C C . ALA A 1 112 ? 13.975 6.337 5.501 1.00 66.75 112 ALA A C 1
ATOM 889 O O . ALA A 1 112 ? 14.250 5.881 4.400 1.00 66.75 112 ALA A O 1
ATOM 890 N N . ASN A 1 113 ? 13.330 5.599 6.409 1.00 73.88 113 ASN A N 1
ATOM 891 C CA . ASN A 1 113 ? 13.111 4.153 6.258 1.00 73.88 113 ASN A CA 1
ATOM 892 C C . ASN A 1 113 ? 11.710 3.811 5.723 1.00 73.88 113 ASN A C 1
ATOM 894 O O . ASN A 1 113 ? 11.285 2.660 5.749 1.00 73.88 113 ASN A O 1
ATOM 898 N N . ALA A 1 114 ? 10.944 4.808 5.271 1.00 79.94 114 ALA A N 1
ATOM 899 C CA . ALA A 1 114 ? 9.703 4.609 4.515 1.00 79.94 114 ALA A CA 1
ATOM 900 C C . ALA A 1 114 ? 10.007 4.581 3.005 1.00 79.94 114 ALA A C 1
ATOM 902 O O . ALA A 1 114 ? 9.446 5.362 2.242 1.00 79.94 114 ALA A O 1
ATOM 903 N N . ASP A 1 115 ? 11.035 3.838 2.611 1.00 81.38 115 ASP A N 1
ATOM 904 C CA . ASP A 1 115 ? 11.598 3.796 1.262 1.00 81.38 115 ASP A CA 1
ATOM 905 C C . ASP A 1 115 ? 10.798 2.941 0.292 1.00 81.38 115 ASP A C 1
ATOM 907 O O . ASP A 1 115 ? 9.850 2.230 0.652 1.00 81.38 115 ASP A O 1
ATOM 911 N N . PHE A 1 116 ? 11.181 3.075 -0.969 1.00 87.31 116 PHE A N 1
ATOM 912 C CA . PHE A 1 116 ? 10.708 2.247 -2.058 1.00 87.31 116 PHE A CA 1
ATOM 913 C C . PHE A 1 116 ? 11.769 1.192 -2.387 1.00 87.31 116 PHE A C 1
ATOM 915 O O . PHE A 1 116 ? 12.953 1.477 -2.232 1.00 87.31 116 PHE A O 1
ATOM 922 N N . PRO A 1 117 ? 11.369 -0.026 -2.802 1.00 84.81 117 PRO A N 1
ATOM 923 C CA . PRO A 1 117 ? 12.326 -1.055 -3.198 1.00 84.81 117 PRO A CA 1
ATOM 924 C C . PRO A 1 117 ? 13.226 -0.568 -4.337 1.00 84.81 117 PRO A C 1
ATOM 926 O O . PRO A 1 117 ? 12.754 0.143 -5.230 1.00 84.81 117 PRO A O 1
ATOM 929 N N . MET A 1 118 ? 14.485 -0.998 -4.326 1.00 81.31 118 MET A N 1
ATOM 930 C CA . MET A 1 118 ? 15.466 -0.698 -5.372 1.00 81.31 118 MET A CA 1
ATOM 931 C C . MET A 1 118 ? 14.962 -1.152 -6.759 1.00 81.31 118 MET A C 1
ATOM 933 O O . MET A 1 118 ? 14.096 -2.029 -6.853 1.00 81.31 118 MET A O 1
ATOM 937 N N . ASP A 1 119 ? 15.435 -0.507 -7.832 1.00 83.75 119 ASP A N 1
ATOM 938 C CA . ASP A 1 119 ? 15.054 -0.766 -9.236 1.00 83.75 119 ASP A CA 1
ATOM 939 C C . ASP A 1 119 ? 13.559 -0.612 -9.578 1.00 83.75 119 ASP A C 1
ATOM 941 O O . ASP A 1 119 ? 13.104 -0.958 -10.682 1.00 83.75 119 ASP A O 1
ATOM 945 N N . SER A 1 120 ? 12.757 -0.115 -8.635 1.00 88.81 120 SER A N 1
ATOM 946 C CA . SER A 1 120 ? 11.317 0.040 -8.807 1.00 88.81 120 SER A CA 1
ATOM 947 C C . SER A 1 120 ? 10.974 1.139 -9.807 1.00 88.81 120 SER A C 1
ATOM 949 O O . SER A 1 120 ? 11.693 2.121 -9.994 1.00 88.81 120 SER A O 1
ATOM 951 N N . VAL A 1 121 ? 9.806 0.991 -10.431 1.00 93.62 121 VAL A N 1
ATOM 952 C CA . VAL A 1 121 ? 9.238 2.019 -11.307 1.00 93.62 121 VAL A CA 1
ATOM 953 C C . VAL A 1 121 ? 8.080 2.690 -10.586 1.00 93.62 121 VAL A C 1
ATOM 955 O O . VAL A 1 121 ? 7.106 2.027 -10.220 1.00 93.62 121 VAL A O 1
ATOM 958 N N . VAL A 1 122 ? 8.167 4.002 -10.399 1.00 94.12 122 VAL A N 1
ATOM 959 C CA . VAL A 1 122 ? 7.124 4.819 -9.786 1.00 94.12 122 VAL A CA 1
ATOM 960 C C . VAL A 1 122 ? 6.298 5.501 -10.874 1.00 94.12 122 VAL A C 1
ATOM 962 O O . VAL A 1 122 ? 6.777 6.380 -11.586 1.00 94.12 122 VAL A O 1
ATOM 965 N N . TYR A 1 123 ? 5.035 5.101 -10.983 1.00 97.38 123 TYR A N 1
ATOM 966 C CA . TYR A 1 123 ? 4.037 5.712 -11.853 1.00 97.38 123 TYR A CA 1
ATOM 967 C C . TYR A 1 123 ? 3.232 6.749 -11.076 1.00 97.38 123 TYR A C 1
ATOM 969 O O . TYR A 1 123 ? 2.673 6.437 -10.022 1.00 97.38 123 TYR A O 1
ATOM 977 N N . VAL A 1 124 ? 3.131 7.959 -11.620 1.00 96.62 124 VAL A N 1
ATOM 978 C CA . VAL A 1 124 ? 2.388 9.080 -11.018 1.00 96.62 124 VAL A CA 1
ATOM 979 C C . VAL A 1 124 ? 1.515 9.778 -12.065 1.00 96.62 124 VAL A C 1
ATOM 981 O O . VAL A 1 124 ? 1.749 9.596 -13.266 1.00 96.62 124 VAL A O 1
ATOM 984 N N . PRO A 1 125 ? 0.523 10.601 -11.672 1.00 96.62 125 PRO A N 1
ATOM 985 C CA . PRO A 1 125 ? -0.307 11.308 -12.640 1.00 96.62 125 PRO A CA 1
ATOM 986 C C . PRO A 1 125 ? 0.502 12.224 -13.567 1.00 96.62 125 PRO A C 1
ATOM 988 O O . PRO A 1 125 ? 1.572 12.738 -13.211 1.00 96.62 125 PRO A O 1
ATOM 991 N N . LYS A 1 126 ? -0.021 12.442 -14.778 1.00 94.69 126 LYS A N 1
ATOM 992 C CA . LYS A 1 126 ? 0.601 13.307 -15.789 1.00 94.69 126 LYS A CA 1
ATOM 993 C C . LYS A 1 126 ? 0.888 14.690 -15.190 1.00 94.69 126 LYS A C 1
ATOM 995 O O . LYS A 1 126 ? 0.056 15.273 -14.509 1.00 94.69 126 LYS A O 1
ATOM 1000 N N . GLY A 1 127 ? 2.103 15.191 -15.410 1.00 94.12 127 GLY A N 1
ATOM 1001 C CA . GLY A 1 127 ? 2.551 16.485 -14.876 1.00 94.12 127 GLY A CA 1
ATOM 1002 C C . GLY A 1 127 ? 3.050 16.469 -13.424 1.00 94.12 127 GLY A C 1
ATOM 1003 O O . GLY A 1 127 ? 3.600 17.470 -12.979 1.00 94.12 127 GLY A O 1
ATOM 1004 N N . ARG A 1 128 ? 2.948 15.351 -12.688 1.00 94.94 128 ARG A N 1
ATOM 1005 C CA . ARG A 1 128 ? 3.281 15.305 -11.248 1.00 94.94 128 ARG A CA 1
ATOM 1006 C C . ARG A 1 128 ? 4.649 14.711 -10.906 1.00 94.94 128 ARG A C 1
ATOM 1008 O O . ARG A 1 128 ? 5.042 14.763 -9.746 1.00 94.94 128 ARG A O 1
ATOM 1015 N N . ILE A 1 129 ? 5.412 14.210 -11.886 1.00 93.00 129 ILE A N 1
ATOM 1016 C CA . ILE A 1 129 ? 6.748 13.612 -11.652 1.00 93.00 129 ILE A CA 1
ATOM 1017 C C . ILE A 1 129 ? 7.657 14.545 -10.841 1.00 93.00 129 ILE A C 1
ATOM 1019 O O . ILE A 1 129 ? 8.237 14.111 -9.850 1.00 93.00 129 ILE A O 1
ATOM 1023 N N . LYS A 1 130 ? 7.753 15.829 -11.215 1.00 91.06 130 LYS A N 1
ATOM 1024 C CA . LYS A 1 130 ? 8.597 16.806 -10.502 1.00 91.06 130 LYS A CA 1
ATOM 1025 C C . LYS A 1 130 ? 8.167 16.975 -9.039 1.00 91.06 130 LYS A C 1
ATOM 1027 O O . LYS A 1 130 ? 9.011 16.944 -8.149 1.00 91.06 130 LYS A O 1
ATOM 1032 N N . THR A 1 131 ? 6.862 17.096 -8.788 1.00 92.00 131 THR A N 1
ATOM 1033 C CA . THR A 1 131 ? 6.290 17.219 -7.437 1.00 92.00 131 THR A CA 1
ATOM 1034 C C . THR A 1 131 ? 6.611 16.002 -6.576 1.00 92.00 131 THR A C 1
ATOM 1036 O O . THR A 1 131 ? 7.035 16.151 -5.434 1.00 92.00 131 THR A O 1
ATOM 1039 N N . TYR A 1 132 ? 6.446 14.800 -7.130 1.00 92.19 132 TYR A N 1
ATOM 1040 C CA . TYR A 1 132 ? 6.739 13.560 -6.419 1.00 92.19 132 TYR A CA 1
ATOM 1041 C C . TYR A 1 132 ? 8.229 13.392 -6.128 1.00 92.19 132 TYR A C 1
ATOM 1043 O O . TYR A 1 132 ? 8.573 13.062 -4.999 1.00 92.19 132 TYR A O 1
ATOM 1051 N N . LYS A 1 133 ? 9.106 13.671 -7.102 1.00 89.38 133 LYS A N 1
ATOM 1052 C CA . LYS A 1 133 ? 10.559 13.633 -6.895 1.00 89.38 133 LYS A CA 1
ATOM 1053 C C . LYS A 1 133 ? 10.984 14.584 -5.775 1.00 89.38 133 LYS A C 1
ATOM 1055 O O . LYS A 1 133 ? 11.646 14.145 -4.845 1.00 89.38 133 LYS A O 1
ATOM 1060 N N . LYS A 1 134 ? 10.522 15.843 -5.796 1.00 87.62 134 LYS A N 1
ATOM 1061 C CA . LYS A 1 134 ? 10.812 16.827 -4.735 1.00 87.62 134 LYS A CA 1
ATOM 1062 C C . LYS A 1 134 ? 10.330 16.361 -3.356 1.00 87.62 134 LYS A C 1
ATOM 1064 O O . LYS A 1 134 ? 11.025 16.552 -2.370 1.00 87.62 134 LYS A O 1
ATOM 1069 N N . ALA A 1 135 ? 9.149 15.748 -3.285 1.00 87.25 135 ALA A N 1
ATOM 1070 C CA . ALA A 1 135 ? 8.613 15.212 -2.034 1.00 87.25 135 ALA A CA 1
ATOM 1071 C C . ALA A 1 135 ? 9.339 13.941 -1.554 1.00 87.25 135 ALA A C 1
ATOM 1073 O O . ALA A 1 135 ? 9.318 13.646 -0.360 1.00 87.25 135 ALA A O 1
ATOM 1074 N N . TYR A 1 136 ? 9.943 13.179 -2.470 1.00 86.31 136 TYR A N 1
ATOM 1075 C CA . TYR A 1 136 ? 10.670 11.952 -2.158 1.00 86.31 136 TYR A CA 1
ATOM 1076 C C . TYR A 1 136 ? 12.112 12.204 -1.699 1.00 86.31 136 TYR A C 1
ATOM 1078 O O . TYR A 1 136 ? 12.593 11.428 -0.881 1.00 86.31 136 TYR A O 1
ATOM 1086 N N . GLN A 1 137 ? 12.771 13.258 -2.207 1.00 71.12 137 GLN A N 1
ATOM 1087 C CA . GLN A 1 137 ? 14.199 13.564 -2.015 1.00 71.12 137 GLN A CA 1
ATOM 1088 C C . GLN A 1 137 ? 14.724 13.192 -0.615 1.00 71.12 137 GLN A C 1
ATOM 1090 O O . GLN A 1 137 ? 14.420 13.842 0.389 1.00 71.12 137 GLN A O 1
ATOM 1095 N N . ARG A 1 138 ? 15.530 12.123 -0.569 1.00 65.00 138 ARG A N 1
ATOM 1096 C CA . ARG A 1 138 ? 16.294 11.668 0.599 1.00 65.00 138 ARG A CA 1
ATOM 1097 C C . ARG A 1 138 ? 17.783 11.912 0.389 1.00 65.00 138 ARG A C 1
ATOM 1099 O O . ARG A 1 138 ? 18.242 12.041 -0.734 1.00 65.00 138 ARG A O 1
ATOM 1106 N N . LYS A 1 139 ? 18.515 11.972 1.505 1.00 54.25 139 LYS A N 1
ATOM 1107 C CA . LYS A 1 139 ? 19.961 12.254 1.582 1.00 54.25 139 LYS A CA 1
ATOM 1108 C C . LYS A 1 139 ? 20.880 11.091 1.164 1.00 54.25 139 LYS A C 1
ATOM 1110 O O . LYS A 1 139 ? 22.085 11.280 1.177 1.00 54.25 139 LYS A O 1
ATOM 1115 N N . TYR A 1 140 ? 20.334 9.920 0.845 1.00 48.62 140 TYR A N 1
ATOM 1116 C CA . TYR A 1 140 ? 21.099 8.774 0.352 1.00 48.62 140 TYR A CA 1
ATOM 1117 C C . TYR A 1 140 ? 20.650 8.502 -1.074 1.00 48.62 140 TYR A C 1
ATOM 1119 O O . TYR A 1 140 ? 19.445 8.503 -1.329 1.00 48.62 140 TYR A O 1
ATOM 1127 N N . ASP A 1 141 ? 21.636 8.370 -1.953 1.00 49.91 141 ASP A N 1
ATOM 1128 C CA . ASP A 1 141 ? 21.560 8.477 -3.402 1.00 49.91 141 ASP A CA 1
ATOM 1129 C C . ASP A 1 141 ? 20.299 7.875 -4.034 1.00 49.91 141 ASP A C 1
ATOM 1131 O O . ASP A 1 141 ? 19.832 6.797 -3.666 1.00 49.91 141 ASP A O 1
ATOM 1135 N N . ASP A 1 142 ? 19.781 8.597 -5.031 1.00 54.81 142 ASP A N 1
ATOM 1136 C CA . ASP A 1 142 ? 18.654 8.277 -5.922 1.00 54.81 142 ASP A CA 1
ATOM 1137 C C . ASP A 1 142 ? 18.887 7.004 -6.773 1.00 54.81 142 ASP A C 1
ATOM 1139 O O . ASP A 1 142 ? 18.394 6.902 -7.900 1.00 54.81 142 ASP A O 1
ATOM 1143 N N . MET A 1 143 ? 19.648 6.030 -6.273 1.00 57.56 143 MET A N 1
ATOM 1144 C CA . MET A 1 143 ? 20.059 4.852 -7.017 1.00 57.56 143 MET A CA 1
ATOM 1145 C C . MET A 1 143 ? 18.823 4.009 -7.359 1.00 57.56 143 MET A C 1
ATOM 1147 O O . MET A 1 143 ? 18.221 3.317 -6.537 1.00 57.56 143 MET A O 1
ATOM 1151 N N . ASP A 1 144 ? 18.435 4.158 -8.626 1.00 71.50 144 ASP A N 1
ATOM 1152 C CA . ASP A 1 144 ? 17.682 3.216 -9.448 1.00 71.50 144 ASP A CA 1
ATOM 1153 C C . ASP A 1 144 ? 16.144 3.304 -9.460 1.00 71.50 144 ASP A C 1
ATOM 1155 O O . ASP A 1 144 ? 15.482 2.469 -10.086 1.00 71.50 144 ASP A O 1
ATOM 1159 N N . LEU A 1 145 ? 15.525 4.354 -8.897 1.00 85.44 145 LEU A N 1
ATOM 1160 C CA . LEU A 1 145 ? 14.087 4.587 -9.126 1.00 85.44 145 LEU A CA 1
ATOM 1161 C C . LEU A 1 145 ? 13.810 5.199 -10.505 1.00 85.44 145 LEU A C 1
ATOM 1163 O O . LEU A 1 145 ? 14.142 6.355 -10.789 1.00 85.44 145 LEU A O 1
ATOM 1167 N N . LYS A 1 146 ? 13.069 4.470 -11.345 1.00 91.31 146 LYS A N 1
ATOM 1168 C CA . LYS A 1 146 ? 12.536 5.002 -12.609 1.00 91.31 146 LYS A CA 1
ATOM 1169 C C . LYS A 1 146 ? 11.195 5.682 -12.361 1.00 91.31 146 LYS A C 1
ATOM 1171 O O . LYS A 1 146 ? 10.321 5.116 -11.715 1.00 91.31 146 LYS A O 1
ATOM 1176 N N . TRP A 1 147 ? 11.005 6.883 -12.898 1.00 92.44 147 TRP A N 1
ATOM 1177 C CA . TRP A 1 147 ? 9.762 7.643 -12.739 1.00 92.44 147 TRP A CA 1
ATOM 1178 C C . TRP A 1 147 ? 9.032 7.753 -14.072 1.00 92.44 147 TRP A C 1
ATOM 1180 O O . TRP A 1 147 ? 9.569 8.302 -15.032 1.00 92.44 147 TRP A O 1
ATOM 1190 N N . GLU A 1 148 ? 7.793 7.273 -14.119 1.00 95.62 148 GLU A N 1
ATOM 1191 C CA . GLU A 1 148 ? 6.967 7.232 -15.324 1.00 95.62 148 GLU A CA 1
ATOM 1192 C C . GLU A 1 148 ? 5.612 7.916 -15.098 1.00 95.62 148 GLU A C 1
ATOM 1194 O O . GLU A 1 148 ? 5.119 8.066 -13.977 1.00 95.62 148 GLU A O 1
ATOM 1199 N N . LYS A 1 149 ? 4.993 8.357 -16.194 1.00 94.69 149 LYS A N 1
ATOM 1200 C CA . LYS A 1 149 ? 3.629 8.891 -16.168 1.00 94.69 149 LYS A CA 1
ATOM 1201 C C . LYS A 1 149 ? 2.649 7.721 -16.210 1.00 94.69 149 LYS A C 1
ATOM 1203 O O . LYS A 1 149 ? 2.879 6.745 -16.923 1.00 94.69 149 LYS A O 1
ATOM 1208 N N . LEU A 1 150 ? 1.546 7.833 -15.478 1.00 89.69 150 LEU A N 1
ATOM 1209 C CA . LEU A 1 150 ? 0.367 7.010 -15.727 1.00 89.69 150 LEU A CA 1
ATOM 1210 C C . LEU A 1 150 ? -0.047 7.174 -17.196 1.00 89.69 150 LEU A C 1
ATOM 1212 O O . LEU A 1 150 ? -0.174 8.306 -17.670 1.00 89.69 150 LEU A O 1
ATOM 1216 N N . LYS A 1 151 ? -0.165 6.040 -17.892 1.00 71.88 151 LYS A N 1
ATOM 1217 C CA . LYS A 1 151 ? -0.759 5.966 -19.228 1.00 71.88 151 LYS A CA 1
ATOM 1218 C C . LYS A 1 151 ? -2.266 6.138 -19.129 1.00 71.88 151 LYS A C 1
ATOM 1220 O O . LYS 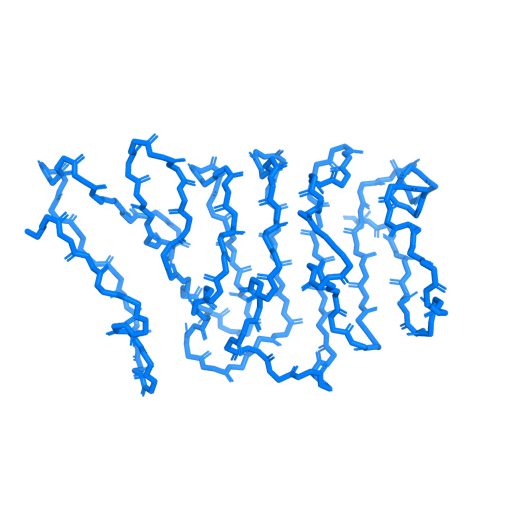A 1 151 ? -2.825 5.641 -18.122 1.00 71.88 151 LYS A O 1
#

pLDDT: mean 88.49, std 10.08, range [48.62, 98.31]

Radius of gyration: 15.1 Å; chains: 1; bounding box: 43×35×38 Å

Sequence (151 aa):
MKKIGSEAFSGSRITKFCINPKNKYYASNNGCLYNRKSRELVAVRVKGGVARISSRVKVIPKGVSFYPGYVKKIVFPNEIKKLSAYWRHSIPYLNKIKLVFTGESLPKLASANADFPMDSVVYVPKGRIKTYKKAYQRKYDDMDLKWEKLK